Protein AF-A0A6I7X8D4-F1 (afdb_monomer_lite)

Foldseek 3Di:
DDDDDDDDQDDDQCDQQDFSDDDPQKTKGWHHFADDDPDDIKIWIDHPNAIEIEREEHDDDDSCVVVVPPHPYYDYHD

Radius of gyration: 13.84 Å; chains: 1; bounding box: 30×45×24 Å

pLDDT: mean 94.69, std 8.58, range [55.72, 98.88]

Structure (mmCIF, N/CA/C/O backbone):
data_AF-A0A6I7X8D4-F1
#
_entry.id   AF-A0A6I7X8D4-F1
#
loop_
_atom_site.group_PDB
_atom_site.id
_atom_site.type_symbol
_atom_site.label_atom_id
_atom_site.label_alt_id
_atom_site.label_comp_id
_atom_site.label_asym_id
_atom_site.label_entity_id
_atom_site.label_seq_id
_atom_site.pdbx_PDB_ins_code
_atom_site.Cartn_x
_atom_site.Cartn_y
_atom_site.Cartn_z
_atom_site.occupancy
_atom_site.B_iso_or_equiv
_atom_site.auth_seq_id
_atom_site.auth_comp_id
_atom_site.auth_asym_id
_atom_site.auth_atom_id
_atom_site.pdbx_PDB_model_num
ATOM 1 N N . MET A 1 1 ? 8.173 -33.967 9.651 1.00 55.72 1 MET A N 1
ATOM 2 C CA . MET A 1 1 ? 8.061 -32.634 9.026 1.00 55.72 1 MET A CA 1
ATOM 3 C C . MET A 1 1 ? 6.692 -32.594 8.369 1.00 55.72 1 MET A C 1
ATOM 5 O O . MET A 1 1 ? 6.448 -33.442 7.522 1.00 55.72 1 MET A O 1
ATOM 9 N N . VAL A 1 2 ? 5.780 -31.729 8.808 1.00 61.34 2 VAL A N 1
ATOM 10 C CA . VAL A 1 2 ? 4.518 -31.486 8.086 1.00 61.34 2 VAL A CA 1
ATOM 11 C C . VAL A 1 2 ? 4.774 -30.269 7.204 1.00 61.34 2 VAL A C 1
ATOM 13 O O . VAL A 1 2 ? 5.270 -29.264 7.710 1.00 61.34 2 VAL A O 1
ATOM 16 N N . ALA A 1 3 ? 4.525 -30.376 5.900 1.00 67.19 3 ALA A N 1
ATOM 17 C CA . ALA A 1 3 ? 4.583 -29.221 5.014 1.00 67.19 3 ALA A CA 1
ATOM 18 C C . ALA A 1 3 ? 3.412 -28.294 5.364 1.00 67.19 3 ALA A C 1
ATOM 20 O O . ALA A 1 3 ? 2.264 -28.732 5.376 1.00 67.19 3 ALA A O 1
ATOM 21 N N . GLN A 1 4 ? 3.706 -27.041 5.700 1.00 75.38 4 GLN A N 1
ATOM 22 C CA . GLN A 1 4 ? 2.684 -26.015 5.837 1.00 75.38 4 GLN A CA 1
ATOM 23 C C . GLN A 1 4 ? 2.453 -25.408 4.457 1.00 75.38 4 GLN A C 1
ATOM 25 O O . GLN A 1 4 ? 3.342 -24.764 3.905 1.00 75.38 4 GLN A O 1
ATOM 30 N N . GLU A 1 5 ? 1.281 -25.660 3.883 1.00 79.56 5 GLU A N 1
ATOM 31 C CA . GLU A 1 5 ? 0.879 -25.042 2.624 1.00 79.56 5 GLU A CA 1
ATOM 32 C C . GLU A 1 5 ? 0.500 -23.580 2.886 1.00 79.56 5 GLU A C 1
ATOM 34 O O . GLU A 1 5 ? -0.343 -23.281 3.735 1.00 79.56 5 GLU A O 1
ATOM 39 N N . SER A 1 6 ? 1.158 -22.656 2.188 1.00 84.81 6 SER A N 1
ATOM 40 C CA . SER A 1 6 ? 0.855 -21.227 2.233 1.00 84.81 6 SER A CA 1
ATOM 41 C C . SER A 1 6 ? -0.075 -20.855 1.082 1.00 84.81 6 SER A C 1
ATOM 43 O O . SER A 1 6 ? 0.277 -21.063 -0.080 1.00 84.81 6 SER A O 1
ATOM 45 N N . LEU A 1 7 ? -1.224 -20.250 1.385 1.00 91.88 7 LEU A N 1
ATOM 46 C CA . LEU A 1 7 ? -2.035 -19.567 0.380 1.00 91.88 7 LEU A CA 1
ATOM 47 C C . LEU A 1 7 ? -1.406 -18.200 0.074 1.00 91.88 7 LEU A C 1
ATOM 49 O O . LEU A 1 7 ? -1.233 -17.384 0.978 1.00 91.88 7 LEU A O 1
ATOM 53 N N . ILE A 1 8 ? -1.038 -17.970 -1.188 1.00 94.62 8 ILE A N 1
ATOM 54 C CA . ILE A 1 8 ? -0.387 -16.735 -1.641 1.00 94.62 8 ILE A CA 1
ATOM 55 C C . ILE A 1 8 ? -1.403 -15.847 -2.355 1.00 94.62 8 ILE A C 1
ATOM 57 O O . ILE A 1 8 ? -2.143 -16.307 -3.223 1.00 94.62 8 ILE A O 1
ATOM 61 N N . HIS A 1 9 ? -1.394 -14.561 -2.009 1.00 95.62 9 HIS A N 1
ATOM 62 C CA . HIS A 1 9 ? -2.205 -13.526 -2.641 1.00 95.62 9 HIS A CA 1
ATOM 63 C C . HIS A 1 9 ? -1.281 -12.529 -3.344 1.00 95.62 9 HIS A C 1
ATOM 65 O O . HIS A 1 9 ? -0.885 -11.517 -2.770 1.00 95.62 9 HIS A O 1
ATOM 71 N N . GLU A 1 10 ? -0.886 -12.855 -4.572 1.00 97.31 10 GLU A N 1
ATOM 72 C CA . GLU A 1 10 ? -0.104 -11.954 -5.421 1.00 97.31 10 GLU A CA 1
ATOM 73 C C . GLU A 1 10 ? -1.011 -10.883 -6.047 1.00 97.31 10 GLU A C 1
ATOM 75 O O . GLU A 1 10 ? -2.187 -11.128 -6.327 1.00 97.31 10 GLU A O 1
ATOM 80 N N . PHE A 1 11 ? -0.471 -9.686 -6.261 1.00 98.06 11 PHE A N 1
ATOM 81 C CA . PHE A 1 11 ? -1.184 -8.550 -6.839 1.00 98.06 11 PHE A CA 1
ATOM 82 C C . PHE A 1 11 ? -0.265 -7.756 -7.776 1.00 98.06 11 PHE A C 1
ATOM 84 O O . PHE A 1 11 ? 0.959 -7.849 -7.698 1.00 98.06 11 PHE A O 1
ATOM 91 N N . ASP A 1 12 ? -0.857 -6.962 -8.673 1.00 98.25 12 ASP A N 1
ATOM 92 C CA . ASP A 1 12 ? -0.102 -6.142 -9.625 1.00 98.25 12 ASP A CA 1
ATOM 93 C C . ASP A 1 12 ? 0.585 -4.960 -8.920 1.00 98.25 12 ASP A C 1
ATOM 95 O O . ASP A 1 12 ? -0.076 -4.039 -8.430 1.00 98.25 12 ASP A O 1
ATOM 99 N N . TYR A 1 13 ? 1.921 -4.955 -8.917 1.00 98.25 13 TYR A N 1
ATOM 100 C CA . TYR A 1 13 ? 2.731 -3.890 -8.315 1.00 98.25 13 TYR A CA 1
ATOM 101 C C . TYR A 1 13 ? 2.528 -2.515 -8.968 1.00 98.25 13 TYR A C 1
ATOM 103 O O . TYR A 1 13 ? 2.826 -1.491 -8.355 1.00 98.25 13 TYR A O 1
ATOM 111 N N . LYS A 1 14 ? 2.013 -2.468 -10.205 1.00 98.00 14 LYS A N 1
ATOM 112 C CA . LYS A 1 14 ? 1.723 -1.216 -10.919 1.00 98.00 14 LYS A CA 1
ATOM 113 C C . LYS A 1 14 ? 0.419 -0.564 -10.468 1.00 98.00 14 LYS A C 1
ATOM 115 O O . LYS A 1 14 ? 0.151 0.575 -10.857 1.00 98.00 14 LYS A O 1
ATOM 120 N N . GLY A 1 15 ? -0.393 -1.261 -9.670 1.00 98.00 15 GLY A N 1
ATOM 121 C CA . GLY A 1 15 ? -1.629 -0.726 -9.113 1.00 98.00 15 GLY A CA 1
ATOM 122 C C . GLY A 1 15 ? -1.364 0.533 -8.287 1.00 98.00 15 GLY A C 1
ATOM 123 O O . GLY A 1 15 ? -0.532 0.529 -7.385 1.00 98.00 15 GLY A O 1
ATOM 124 N N . VAL A 1 16 ? -2.076 1.621 -8.586 1.00 98.25 16 VAL A N 1
ATOM 125 C CA . VAL A 1 16 ? -1.937 2.897 -7.872 1.00 98.25 16 VAL A CA 1
ATOM 126 C C . VAL A 1 16 ? -3.071 3.033 -6.864 1.00 98.25 16 VAL A C 1
ATOM 128 O O . VAL A 1 16 ? -4.228 3.198 -7.248 1.00 98.25 16 VAL A O 1
ATOM 131 N N . ASN A 1 17 ? -2.729 2.959 -5.577 1.00 98.12 17 ASN A N 1
ATOM 132 C CA . ASN A 1 17 ? -3.669 2.995 -4.452 1.00 98.12 17 ASN A CA 1
ATOM 133 C C . ASN A 1 17 ? -4.761 1.905 -4.535 1.00 98.12 17 ASN A C 1
ATOM 135 O O . ASN A 1 17 ? -5.907 2.091 -4.099 1.00 98.12 17 ASN A O 1
ATOM 139 N N . ALA A 1 18 ? -4.397 0.767 -5.130 1.00 98.19 18 ALA A N 1
ATOM 140 C CA . ALA A 1 18 ? -5.285 -0.358 -5.384 1.00 98.19 18 ALA A CA 1
ATOM 141 C C . ALA A 1 18 ? -5.562 -1.117 -4.085 1.00 98.19 18 ALA A C 1
ATOM 143 O O . ALA A 1 18 ? -4.642 -1.361 -3.313 1.00 98.19 18 ALA A O 1
ATOM 144 N N . ILE A 1 19 ? -6.818 -1.504 -3.848 1.00 98.62 19 ILE A N 1
ATOM 145 C CA . ILE A 1 19 ? -7.182 -2.363 -2.713 1.00 98.62 19 ILE A CA 1
ATOM 146 C C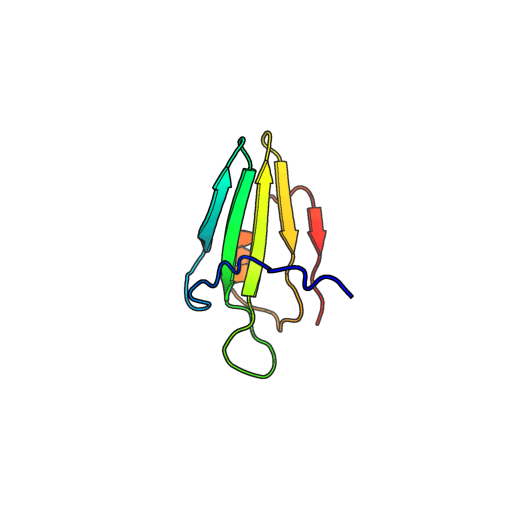 . ILE A 1 19 ? -6.676 -3.776 -3.007 1.00 98.62 19 ILE A C 1
ATOM 148 O O . ILE A 1 19 ? -7.120 -4.393 -3.972 1.00 98.62 19 ILE A O 1
ATOM 152 N N . ILE A 1 20 ? -5.775 -4.280 -2.166 1.00 98.62 20 ILE A N 1
ATOM 153 C CA . ILE A 1 20 ? -5.202 -5.632 -2.283 1.00 98.62 20 ILE A CA 1
ATOM 154 C C . ILE A 1 20 ? -5.708 -6.587 -1.198 1.00 98.62 20 ILE A C 1
ATOM 156 O O . ILE A 1 20 ? -5.575 -7.800 -1.323 1.00 98.62 20 ILE A O 1
ATOM 160 N N . TYR A 1 21 ? -6.309 -6.045 -0.139 1.00 98.62 21 TYR A N 1
ATOM 161 C CA . TYR A 1 21 ? -6.987 -6.809 0.899 1.00 98.62 21 TYR A CA 1
ATOM 162 C C . TYR A 1 21 ? -8.123 -5.975 1.481 1.00 98.62 21 TYR A C 1
ATOM 164 O O . TYR A 1 21 ? -7.939 -4.788 1.770 1.00 98.62 21 TYR A O 1
ATOM 172 N N . GLN A 1 22 ? -9.289 -6.590 1.663 1.00 98.56 22 GLN A N 1
ATOM 173 C CA . GLN A 1 22 ? -10.420 -5.947 2.317 1.00 98.56 22 GLN A CA 1
ATOM 174 C C . GLN A 1 22 ? -11.287 -6.974 3.039 1.00 98.56 22 GLN A C 1
ATOM 176 O O . GLN A 1 22 ? -12.021 -7.735 2.413 1.00 98.56 22 GLN A O 1
ATOM 181 N N . GLU A 1 23 ? -11.220 -6.974 4.365 1.00 98.44 23 GLU A N 1
ATOM 182 C CA . GLU A 1 23 ? -11.979 -7.897 5.205 1.00 98.44 23 GLU A CA 1
ATOM 183 C C . GLU A 1 23 ? -12.095 -7.339 6.627 1.00 98.44 23 GLU A C 1
ATOM 185 O O . GLU A 1 23 ? -11.198 -6.644 7.098 1.00 98.44 23 GLU A O 1
ATOM 190 N N . ASN A 1 24 ? -13.187 -7.645 7.335 1.00 98.12 24 ASN A N 1
ATOM 191 C CA . ASN A 1 24 ? -13.362 -7.311 8.759 1.00 98.12 24 ASN A CA 1
ATOM 192 C C . ASN A 1 24 ? -13.091 -5.830 9.104 1.00 98.12 24 ASN A C 1
ATOM 194 O O . ASN A 1 24 ? -12.559 -5.499 10.164 1.00 98.12 24 ASN A O 1
ATOM 198 N N . GLY A 1 25 ? -13.454 -4.927 8.186 1.00 98.25 25 GLY A N 1
ATOM 199 C CA . GLY A 1 25 ? -13.254 -3.481 8.326 1.00 98.25 25 GLY A CA 1
ATOM 200 C C . GLY A 1 25 ? -11.813 -3.004 8.110 1.00 98.25 25 GLY A C 1
ATOM 201 O O . GLY A 1 25 ? -11.563 -1.806 8.215 1.00 98.25 25 GLY A O 1
ATOM 202 N N . VAL A 1 26 ? -10.878 -3.906 7.806 1.00 98.69 26 VAL A N 1
ATOM 203 C CA . VAL A 1 26 ? -9.508 -3.587 7.394 1.00 98.69 26 VAL A CA 1
ATOM 204 C C . VAL A 1 26 ? -9.481 -3.418 5.882 1.00 98.69 26 VAL A C 1
ATOM 206 O O . VAL A 1 26 ? -10.017 -4.249 5.151 1.00 98.69 26 VAL A O 1
ATOM 209 N N . THR A 1 27 ? -8.837 -2.359 5.404 1.00 98.88 27 THR A N 1
ATOM 210 C CA . THR A 1 27 ? -8.496 -2.182 3.988 1.00 98.88 27 THR A CA 1
ATOM 211 C C . THR A 1 27 ? -6.991 -1.990 3.868 1.00 98.88 27 THR A C 1
ATOM 213 O O . THR A 1 27 ? -6.434 -1.106 4.516 1.00 98.88 27 THR A O 1
ATOM 216 N N . ILE A 1 28 ? -6.329 -2.800 3.042 1.00 98.81 28 ILE A N 1
ATOM 217 C CA . ILE A 1 28 ? -4.923 -2.603 2.677 1.00 98.81 28 ILE A CA 1
ATOM 218 C C . ILE A 1 28 ? -4.863 -2.203 1.213 1.00 98.81 28 ILE A C 1
ATOM 220 O O . ILE A 1 28 ? -5.451 -2.863 0.350 1.00 98.81 28 ILE A O 1
ATOM 224 N N . ARG A 1 29 ? -4.134 -1.125 0.940 1.00 98.81 29 ARG A N 1
ATOM 225 C CA . ARG A 1 29 ? -3.860 -0.656 -0.416 1.00 98.81 29 ARG A CA 1
ATOM 226 C C . ARG A 1 29 ? -2.377 -0.720 -0.716 1.00 98.81 29 ARG A C 1
ATOM 228 O O . ARG A 1 29 ? -1.576 -0.521 0.194 1.00 98.81 29 ARG A O 1
ATOM 235 N N . SER A 1 30 ? -2.032 -0.947 -1.978 1.00 98.69 30 SER A N 1
ATOM 236 C CA . SER A 1 30 ? -0.659 -0.868 -2.477 1.00 98.69 30 SER A CA 1
ATOM 237 C C . SER A 1 30 ? -0.490 0.275 -3.475 1.00 98.69 30 SER A C 1
ATOM 239 O O . SER A 1 30 ? -1.429 0.666 -4.178 1.00 98.69 30 SER A O 1
ATOM 241 N N . TYR A 1 31 ? 0.724 0.811 -3.545 1.00 98.06 31 TYR A N 1
ATOM 242 C CA . TYR A 1 31 ? 1.149 1.744 -4.587 1.00 98.06 31 TYR A CA 1
ATOM 243 C C . TYR A 1 31 ? 2.650 1.598 -4.869 1.00 98.06 31 TYR A C 1
ATOM 245 O O . TYR A 1 31 ? 3.382 1.163 -3.980 1.00 98.06 31 TYR A O 1
ATOM 253 N N . PRO A 1 32 ? 3.123 1.945 -6.082 1.00 98.12 32 PRO A N 1
ATOM 254 C CA . PRO A 1 32 ? 4.495 1.661 -6.486 1.00 98.12 32 PRO A CA 1
ATOM 255 C C . PRO A 1 32 ? 5.538 2.349 -5.597 1.00 98.12 32 PRO A C 1
ATOM 257 O O . PRO A 1 32 ? 5.371 3.506 -5.205 1.00 98.12 32 PRO A O 1
ATOM 260 N N . ALA A 1 33 ? 6.640 1.645 -5.349 1.00 97.56 33 ALA A N 1
ATOM 261 C CA . ALA A 1 33 ? 7.859 2.168 -4.742 1.00 97.56 33 ALA A CA 1
ATOM 262 C C . ALA A 1 33 ? 9.020 2.128 -5.752 1.00 97.56 33 ALA A C 1
ATOM 264 O O . ALA A 1 33 ? 8.971 1.421 -6.758 1.00 97.56 33 ALA A O 1
ATOM 265 N N . ILE A 1 34 ? 10.068 2.917 -5.499 1.00 96.69 34 ILE A N 1
ATOM 266 C CA . ILE A 1 34 ? 11.249 3.007 -6.370 1.00 96.69 34 ILE A CA 1
ATOM 267 C C . ILE A 1 34 ? 12.439 2.396 -5.637 1.00 96.69 34 ILE A C 1
ATOM 269 O O . ILE A 1 34 ? 13.109 3.089 -4.870 1.00 96.69 34 ILE A O 1
ATOM 273 N N . HIS A 1 35 ? 12.716 1.115 -5.885 1.00 96.31 35 HIS A N 1
ATOM 274 C CA . HIS A 1 35 ? 13.824 0.419 -5.235 1.00 96.31 35 HIS A CA 1
ATOM 275 C C . HIS A 1 35 ? 14.396 -0.711 -6.097 1.00 96.31 35 HIS A C 1
ATOM 277 O O . HIS A 1 35 ? 13.743 -1.724 -6.305 1.00 96.31 35 HIS A O 1
ATOM 283 N N . ALA A 1 36 ? 15.643 -0.546 -6.550 1.00 96.44 36 ALA A N 1
ATOM 284 C CA . ALA A 1 36 ? 16.441 -1.501 -7.331 1.00 96.44 36 ALA A CA 1
ATOM 285 C C . ALA A 1 36 ? 15.841 -1.979 -8.674 1.00 96.44 36 ALA A C 1
ATOM 287 O O . ALA A 1 36 ? 16.444 -1.742 -9.719 1.00 96.44 36 ALA A O 1
ATOM 288 N N . LEU A 1 37 ? 14.692 -2.655 -8.658 1.00 96.19 37 LEU A N 1
ATOM 289 C CA . LEU A 1 37 ? 13.993 -3.233 -9.804 1.00 96.19 37 LEU A CA 1
ATOM 290 C C . LEU A 1 37 ? 12.496 -2.909 -9.742 1.00 96.19 37 LEU A C 1
ATOM 292 O O . LEU A 1 37 ? 11.978 -2.445 -8.732 1.00 96.19 37 LEU A O 1
ATOM 296 N N . ASP A 1 38 ? 11.796 -3.198 -10.831 1.00 97.88 38 ASP A N 1
ATOM 297 C CA . ASP A 1 38 ? 10.339 -3.166 -10.887 1.00 97.88 38 ASP A CA 1
ATOM 298 C C . ASP A 1 38 ? 9.732 -4.249 -9.976 1.00 97.88 38 ASP A C 1
ATOM 300 O O . ASP A 1 38 ? 10.100 -5.420 -10.073 1.00 97.88 38 ASP A O 1
ATOM 304 N N . GLY A 1 39 ? 8.790 -3.867 -9.109 1.00 97.50 39 GLY A N 1
ATOM 305 C CA . GLY A 1 39 ? 8.108 -4.793 -8.194 1.00 97.50 39 GLY A CA 1
ATOM 306 C C . GLY A 1 39 ? 7.805 -4.243 -6.794 1.00 97.50 39 GLY A C 1
ATOM 307 O O . GLY A 1 39 ? 6.723 -4.520 -6.279 1.00 97.50 39 GLY A O 1
ATOM 308 N N . PRO A 1 40 ? 8.697 -3.466 -6.154 1.00 97.69 40 PRO A N 1
ATOM 309 C CA . PRO A 1 40 ? 8.455 -2.941 -4.816 1.00 97.69 40 PRO A CA 1
ATOM 310 C C . PRO A 1 40 ? 7.239 -2.020 -4.746 1.00 97.69 40 PRO A C 1
ATO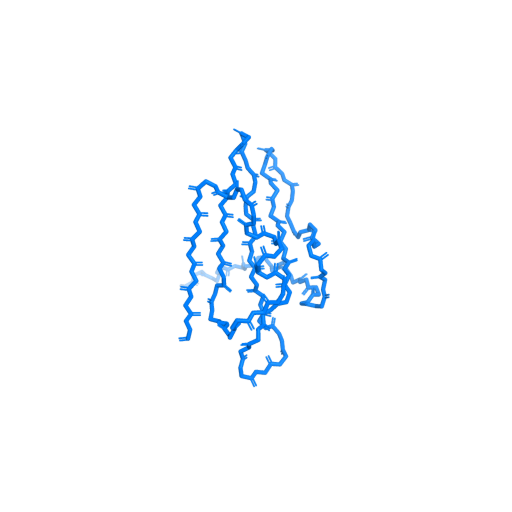M 312 O O . PRO A 1 40 ? 6.950 -1.248 -5.664 1.00 97.69 40 PRO A O 1
ATOM 315 N N . VAL A 1 41 ? 6.556 -2.076 -3.608 1.00 98.25 41 VAL A N 1
ATOM 316 C CA . VAL A 1 41 ? 5.384 -1.259 -3.303 1.00 98.25 41 VAL A CA 1
ATOM 317 C C . VAL A 1 41 ? 5.461 -0.729 -1.879 1.00 98.25 41 VAL A C 1
ATOM 319 O O . VAL A 1 4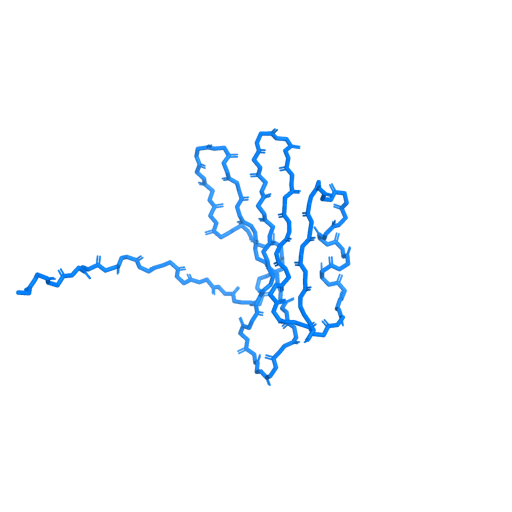1 ? 6.073 -1.333 -1.000 1.00 98.25 41 VAL A O 1
ATOM 322 N N . SER A 1 42 ? 4.781 0.384 -1.654 1.00 98.38 42 SER A N 1
ATOM 323 C CA . SER A 1 42 ? 4.386 0.842 -0.331 1.00 98.38 42 SER A CA 1
ATOM 324 C C . SER A 1 42 ? 2.945 0.407 -0.044 1.00 98.38 42 SER A C 1
ATOM 326 O O . SER A 1 42 ? 2.158 0.178 -0.968 1.00 98.38 42 SER A O 1
ATOM 328 N N . PHE A 1 43 ? 2.582 0.341 1.237 1.00 98.56 43 PHE A N 1
ATOM 329 C CA . PHE A 1 43 ? 1.245 -0.033 1.690 1.00 98.56 43 PHE A CA 1
ATOM 330 C C . PHE A 1 43 ? 0.606 1.037 2.568 1.00 98.56 43 PHE A C 1
ATOM 332 O O . PHE A 1 43 ? 1.277 1.655 3.396 1.00 98.56 43 PHE A O 1
ATOM 339 N N . SER A 1 44 ? -0.715 1.168 2.471 1.00 98.50 44 SER A N 1
ATOM 340 C CA . SER A 1 44 ? -1.530 1.813 3.502 1.00 98.50 44 SER A CA 1
ATOM 341 C C . SER A 1 44 ? -2.500 0.813 4.118 1.00 98.50 44 SER A C 1
ATOM 343 O O . SER A 1 44 ? -3.214 0.129 3.386 1.00 98.50 44 SER A O 1
ATOM 345 N N . LEU A 1 45 ? -2.561 0.771 5.446 1.00 98.62 45 LEU A N 1
ATOM 346 C CA . LEU A 1 45 ? -3.557 0.046 6.226 1.00 98.62 45 LEU A CA 1
ATOM 347 C C . LEU A 1 45 ? -4.557 1.049 6.795 1.00 98.62 45 LEU A C 1
ATOM 349 O O . LEU A 1 45 ? -4.176 1.948 7.542 1.00 98.62 45 LEU A O 1
ATOM 353 N N . GLU A 1 46 ? -5.831 0.871 6.469 1.00 98.75 46 GLU A N 1
ATOM 354 C CA . GLU A 1 46 ? -6.947 1.648 7.004 1.00 98.75 46 GLU A CA 1
ATOM 355 C C . GLU A 1 46 ? -7.835 0.734 7.857 1.00 98.75 46 GLU A C 1
ATOM 357 O O . GLU A 1 46 ? -8.290 -0.313 7.387 1.00 98.75 46 GLU A O 1
ATOM 362 N N . TRP A 1 47 ? -8.076 1.109 9.116 1.00 98.62 47 TRP A N 1
ATOM 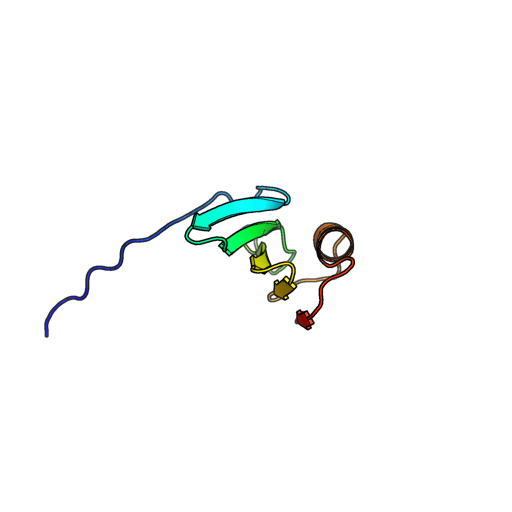363 C CA . TRP A 1 47 ? -8.909 0.337 10.041 1.00 98.62 47 TRP A CA 1
ATOM 364 C C . TRP A 1 47 ? -9.464 1.211 11.167 1.00 98.62 47 TRP A C 1
ATOM 366 O O . TRP A 1 47 ? -8.727 1.962 11.798 1.00 98.62 47 TRP A O 1
ATOM 376 N N . ASN A 1 48 ? -10.766 1.089 11.449 1.00 97.88 48 ASN A N 1
ATOM 377 C CA . ASN A 1 48 ? -11.443 1.805 12.540 1.00 97.88 48 ASN A CA 1
ATOM 378 C C . ASN A 1 48 ? -11.207 3.334 12.531 1.00 97.88 48 ASN A C 1
ATOM 380 O O . ASN A 1 48 ? -10.970 3.952 13.566 1.00 97.88 48 ASN A O 1
ATOM 384 N N . GLY A 1 49 ? -11.225 3.938 11.339 1.00 98.06 49 GLY A N 1
ATOM 385 C CA . GLY A 1 49 ? -10.972 5.370 11.151 1.00 98.06 49 GLY A CA 1
ATOM 386 C C . GLY A 1 49 ? -9.503 5.790 11.264 1.00 98.06 49 GLY A C 1
ATOM 387 O O . GLY A 1 49 ? -9.221 6.967 11.074 1.00 98.06 49 GLY A O 1
ATOM 388 N N . LEU A 1 50 ? -8.589 4.853 11.536 1.00 98.56 50 LEU A N 1
ATOM 389 C CA . LEU A 1 50 ? -7.147 5.081 11.566 1.00 98.56 50 LEU A CA 1
ATOM 390 C C . LEU A 1 50 ? -6.496 4.693 10.240 1.00 98.56 50 LEU A C 1
ATOM 392 O O . LEU A 1 50 ? -6.974 3.796 9.537 1.00 98.56 50 LEU A O 1
ATOM 396 N N . LYS A 1 51 ? -5.356 5.319 9.949 1.00 98.69 51 LYS A N 1
ATOM 397 C CA . LYS A 1 51 ? -4.537 5.064 8.767 1.00 98.69 51 LYS A CA 1
ATOM 398 C C . LYS A 1 51 ? -3.055 4.967 9.118 1.00 98.69 51 LYS A C 1
ATOM 400 O O . LYS A 1 51 ? -2.455 5.920 9.606 1.00 98.69 51 LYS A O 1
ATOM 405 N N . PHE A 1 52 ? -2.441 3.842 8.766 1.00 98.56 52 PHE A N 1
ATOM 406 C CA . PHE A 1 52 ? -1.005 3.600 8.900 1.00 98.56 52 PHE A CA 1
ATOM 407 C C . PHE A 1 52 ? -0.369 3.370 7.537 1.00 98.56 52 PHE A C 1
ATOM 409 O O . PHE A 1 52 ? -0.950 2.697 6.688 1.00 98.56 52 PHE A O 1
ATOM 416 N N . VAL A 1 53 ? 0.829 3.909 7.324 1.00 98.50 53 VAL A N 1
ATOM 417 C CA . VAL A 1 53 ? 1.539 3.800 6.047 1.00 98.50 53 VAL A CA 1
ATOM 418 C C . VAL A 1 53 ? 2.930 3.203 6.221 1.00 98.50 53 VAL A C 1
ATOM 420 O O . VAL A 1 53 ? 3.710 3.628 7.070 1.00 98.50 53 VAL A O 1
ATOM 423 N N . PHE A 1 54 ? 3.236 2.225 5.374 1.00 98.06 54 PHE A N 1
ATOM 424 C CA . PHE A 1 54 ? 4.500 1.503 5.329 1.00 98.06 54 PHE A CA 1
ATOM 425 C C . PHE A 1 54 ? 5.138 1.720 3.959 1.00 98.06 54 PHE A C 1
ATOM 427 O O . PHE A 1 54 ? 4.655 1.209 2.951 1.00 98.06 54 PHE A O 1
ATOM 434 N N . GLY A 1 55 ? 6.215 2.499 3.910 1.00 97.00 55 GLY A N 1
ATOM 435 C CA . GLY A 1 55 ? 6.896 2.855 2.665 1.00 97.00 55 GLY A CA 1
ATOM 436 C C . GLY A 1 55 ? 7.678 1.713 2.036 1.00 97.00 55 GLY A C 1
ATOM 437 O O . GLY A 1 55 ? 7.800 1.676 0.815 1.00 97.00 55 GLY A O 1
ATOM 438 N N . GLY A 1 56 ? 8.167 0.786 2.862 1.00 95.12 56 GLY A N 1
ATOM 439 C CA . GLY A 1 56 ? 9.227 -0.133 2.455 1.00 95.12 56 GLY A CA 1
ATOM 440 C C . GLY A 1 56 ? 10.523 0.626 2.167 1.00 95.12 56 GLY A C 1
ATOM 441 O O . GLY A 1 56 ? 10.692 1.765 2.621 1.00 95.12 56 GLY A O 1
ATOM 442 N N . ASP A 1 57 ? 11.404 -0.006 1.399 1.00 96.00 57 ASP A N 1
ATOM 443 C CA . ASP A 1 57 ? 12.587 0.645 0.851 1.00 96.00 57 ASP A CA 1
ATOM 444 C C . ASP A 1 57 ? 12.178 1.391 -0.416 1.00 96.00 57 ASP A C 1
ATOM 446 O O . ASP A 1 57 ? 11.617 0.805 -1.346 1.00 96.00 57 ASP A O 1
ATOM 450 N N . THR A 1 58 ? 12.419 2.699 -0.455 1.00 95.62 58 THR A N 1
ATOM 451 C CA . THR A 1 58 ? 12.096 3.502 -1.632 1.00 95.62 58 THR A CA 1
ATOM 452 C C . THR A 1 58 ? 12.858 4.817 -1.654 1.00 95.62 58 THR A C 1
ATOM 454 O O . THR A 1 58 ? 12.951 5.525 -0.655 1.00 95.62 58 THR A O 1
ATOM 457 N N . TYR A 1 59 ? 13.276 5.244 -2.846 1.00 95.62 59 TYR A N 1
ATOM 458 C CA . TYR A 1 59 ? 13.560 6.661 -3.062 1.00 95.62 59 TYR A CA 1
ATOM 459 C C . TY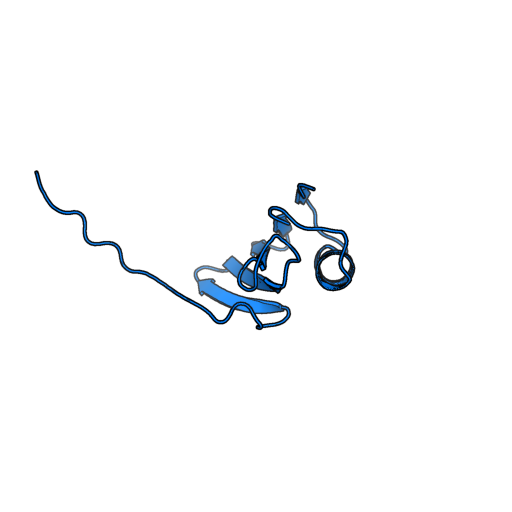R A 1 59 ? 12.289 7.504 -2.901 1.00 95.62 59 TYR A C 1
ATOM 461 O O . TYR A 1 59 ? 11.164 7.010 -3.066 1.00 95.62 59 TYR A O 1
ATOM 469 N N . SER A 1 60 ? 12.467 8.801 -2.630 1.00 94.56 60 SER A N 1
ATOM 470 C CA . SER A 1 60 ? 11.364 9.762 -2.598 1.00 94.56 60 SER A CA 1
ATOM 471 C C . SER A 1 60 ? 10.556 9.698 -3.895 1.00 94.56 60 SER A C 1
ATOM 473 O O . SER A 1 60 ? 11.104 9.786 -4.993 1.00 94.56 60 SER A O 1
ATOM 475 N N . ASN A 1 61 ? 9.240 9.550 -3.765 1.00 95.19 61 ASN A N 1
ATOM 476 C CA . ASN A 1 61 ? 8.333 9.407 -4.894 1.00 95.19 61 ASN A CA 1
ATOM 477 C C . ASN A 1 61 ? 6.984 10.086 -4.605 1.00 95.19 61 ASN A C 1
ATOM 479 O O . ASN A 1 61 ? 6.616 10.318 -3.453 1.00 95.19 61 ASN A O 1
ATOM 483 N N . LYS A 1 62 ? 6.243 10.402 -5.672 1.00 97.19 62 LYS A N 1
ATOM 484 C CA . LYS A 1 62 ? 4.963 11.121 -5.582 1.00 97.19 62 LYS A CA 1
ATOM 485 C C . LYS A 1 62 ? 3.841 10.306 -4.935 1.00 97.19 62 LYS A C 1
ATOM 487 O O . LYS A 1 62 ? 2.953 10.892 -4.329 1.00 97.19 62 LYS A O 1
ATOM 492 N N . TRP A 1 63 ? 3.869 8.97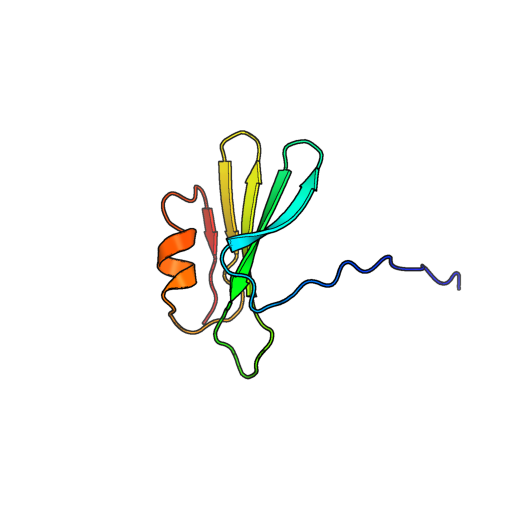9 -5.068 1.00 97.69 63 TRP A N 1
ATOM 493 C CA . TRP A 1 63 ? 2.806 8.116 -4.554 1.00 97.69 63 TRP A CA 1
ATOM 494 C C . TRP A 1 63 ? 2.829 8.080 -3.032 1.00 97.69 63 TRP A C 1
ATOM 496 O O . TRP A 1 63 ? 1.788 8.234 -2.405 1.00 97.69 63 TRP A O 1
ATOM 506 N N . TYR A 1 64 ? 4.014 7.949 -2.437 1.00 96.25 64 TYR A N 1
ATOM 507 C CA . TYR A 1 64 ? 4.161 7.992 -0.991 1.00 96.25 64 TYR A CA 1
ATOM 508 C C . TYR A 1 64 ? 3.740 9.352 -0.429 1.00 96.25 64 TYR A C 1
ATOM 510 O O . TYR A 1 64 ? 2.950 9.383 0.507 1.00 96.25 64 TYR A O 1
ATOM 518 N N . ASP A 1 65 ? 4.189 10.469 -1.021 1.00 95.88 65 ASP A N 1
ATOM 519 C CA . ASP A 1 65 ? 3.745 11.807 -0.592 1.00 95.88 65 ASP A CA 1
ATOM 520 C C . ASP A 1 65 ? 2.219 11.945 -0.648 1.00 95.88 65 ASP A C 1
ATOM 522 O O . ASP A 1 65 ? 1.598 12.426 0.294 1.00 95.88 65 ASP A O 1
ATOM 526 N N . GLU A 1 66 ? 1.589 11.492 -1.732 1.00 97.94 66 GLU A N 1
ATOM 527 C CA . GLU A 1 66 ? 0.144 11.598 -1.909 1.00 97.94 66 GLU A CA 1
ATOM 528 C C . GLU A 1 66 ? -0.633 10.715 -0.927 1.00 97.94 66 GLU A C 1
ATOM 530 O O . GLU A 1 66 ? -1.550 11.191 -0.253 1.00 97.94 66 GLU A O 1
ATOM 535 N N . TYR A 1 67 ? -0.260 9.441 -0.814 1.00 97.88 67 TYR A N 1
ATOM 536 C CA . TYR A 1 67 ? -1.037 8.450 -0.076 1.00 97.88 67 TYR A CA 1
ATOM 537 C C . TYR A 1 67 ? -0.644 8.329 1.396 1.00 97.88 67 TYR A C 1
ATOM 539 O O . TYR A 1 67 ? -1.435 7.795 2.169 1.00 97.88 67 TYR A O 1
ATOM 547 N N . ALA A 1 68 ? 0.477 8.908 1.837 1.00 97.19 68 ALA A N 1
ATOM 548 C CA . ALA A 1 68 ? 0.801 9.059 3.259 1.00 97.19 68 ALA A CA 1
ATOM 549 C C . ALA A 1 68 ? 0.110 10.257 3.926 1.00 97.19 68 ALA A C 1
ATOM 551 O O . ALA A 1 68 ? 0.131 10.369 5.154 1.00 97.19 68 ALA A O 1
ATOM 552 N N . LYS A 1 69 ? -0.549 11.136 3.156 1.00 96.62 69 LYS A N 1
ATOM 553 C CA . LYS A 1 69 ? -1.266 12.290 3.717 1.00 96.62 69 LYS A CA 1
ATOM 554 C C . LYS A 1 69 ? -2.278 11.855 4.770 1.00 96.62 69 LYS A C 1
ATOM 556 O O . LYS A 1 69 ? -3.059 10.918 4.557 1.00 96.62 69 LYS A O 1
ATOM 561 N N . ASN A 1 70 ? -2.254 12.591 5.882 1.00 96.56 70 ASN A N 1
ATOM 562 C CA . ASN A 1 70 ? -3.112 12.415 7.052 1.00 96.56 70 ASN A CA 1
ATOM 563 C C . ASN A 1 70 ? -3.037 11.018 7.690 1.00 96.56 70 ASN A C 1
ATOM 565 O O . ASN A 1 70 ? -3.988 10.610 8.344 1.00 96.56 70 ASN A O 1
ATOM 569 N N . ALA A 1 71 ? -1.953 10.265 7.474 1.00 97.88 71 ALA A N 1
ATOM 570 C CA . ALA A 1 71 ? -1.735 9.027 8.210 1.00 97.88 71 ALA A CA 1
ATOM 571 C C . ALA A 1 71 ? -1.479 9.331 9.695 1.00 97.88 71 ALA A C 1
ATOM 573 O O . ALA A 1 71 ? -0.734 10.254 10.025 1.00 97.88 71 ALA A O 1
ATOM 574 N N . ASP A 1 72 ? -2.057 8.520 10.575 1.00 98.62 72 ASP A N 1
ATOM 575 C CA . ASP A 1 72 ? -1.832 8.574 12.022 1.00 98.62 72 ASP A CA 1
ATOM 576 C C . ASP A 1 72 ? -0.439 8.052 12.397 1.00 98.62 72 ASP A C 1
ATOM 578 O O . ASP A 1 72 ? 0.139 8.436 13.413 1.00 98.62 72 ASP A O 1
ATOM 582 N N . GLY A 1 73 ? 0.125 7.187 11.552 1.00 97.38 73 GLY A N 1
ATOM 583 C CA . GLY A 1 73 ? 1.499 6.719 11.654 1.00 97.38 73 GLY A CA 1
ATOM 584 C C . GLY A 1 73 ? 2.075 6.401 10.283 1.00 97.38 73 GLY A C 1
ATOM 585 O O . GLY A 1 73 ? 1.395 5.841 9.423 1.00 97.38 73 GLY A O 1
ATOM 586 N N . SER A 1 74 ? 3.343 6.745 10.070 1.00 95.88 74 SER A N 1
ATOM 587 C CA . SER A 1 74 ? 4.042 6.403 8.833 1.00 95.88 74 SER A CA 1
ATOM 588 C C . SER A 1 74 ? 5.500 6.046 9.096 1.00 95.88 74 SER A C 1
ATOM 590 O O . SER A 1 74 ? 6.149 6.656 9.947 1.00 95.88 74 SER A O 1
ATOM 592 N N . VAL A 1 75 ? 6.002 5.047 8.375 1.00 95.94 75 VAL A N 1
ATOM 593 C CA . VAL A 1 75 ? 7.410 4.642 8.393 1.00 95.94 75 VAL A CA 1
ATOM 594 C C . VAL A 1 75 ? 7.892 4.433 6.963 1.00 95.94 75 VAL A C 1
ATOM 596 O O . VAL A 1 75 ? 7.207 3.798 6.165 1.00 95.94 75 VAL A O 1
ATOM 599 N N . ALA A 1 76 ? 9.071 4.957 6.642 1.00 87.75 76 ALA A N 1
ATOM 600 C CA . ALA A 1 76 ? 9.728 4.768 5.355 1.00 87.75 76 ALA A CA 1
ATOM 601 C C . ALA A 1 76 ? 11.234 4.590 5.562 1.00 87.75 76 ALA A C 1
ATOM 603 O O . ALA A 1 76 ? 11.808 5.192 6.474 1.00 87.75 76 ALA A O 1
ATOM 604 N N . TYR A 1 77 ? 11.846 3.781 4.703 1.00 80.25 77 TYR A N 1
ATOM 605 C CA . TYR A 1 77 ? 13.284 3.545 4.659 1.00 80.25 77 TYR A CA 1
ATOM 606 C C . TYR A 1 77 ? 13.822 3.969 3.287 1.00 80.25 77 TYR A C 1
ATOM 608 O O . TYR A 1 77 ? 13.102 3.917 2.286 1.00 80.25 77 TYR A O 1
ATOM 616 N N . ALA A 1 78 ? 15.063 4.456 3.271 1.00 67.62 78 ALA A N 1
ATOM 617 C CA . ALA A 1 78 ? 15.752 4.951 2.081 1.00 67.62 78 ALA A CA 1
ATOM 618 C C . ALA A 1 78 ? 16.848 3.978 1.649 1.00 67.62 78 ALA A C 1
ATOM 620 O O . ALA A 1 78 ? 17.590 3.522 2.550 1.00 67.62 78 ALA A O 1
#

Secondary structure (DSSP, 8-state):
----PPPP----TT-SSEEEEEETTEEEEEEE--BSBS--EEEEEEETTEEEEEEEE----HHHHHHTTT-SEEEEE-

Sequence (78 aa):
MVAQESLIHEFDYKGVNAIIYQENGVTIRSYPAIHALDGPVSFSLEWNGLKFVFGGDTYSNKWYDEYAKNADGSVAYA